Protein AF-A0A1S9C5L9-F1 (afdb_monomer)

Nearest PDB structures (foldseek):
  5o3w-assembly1_A  TM=6.618E-01  e=9.845E-01  Gypsophila vaccaria
  5o3w-assembly4_D  TM=6.627E-01  e=1.666E+00  Gypsophila vaccaria
  7asa-assembly1_0  TM=4.701E-01  e=2.820E+00  Bacillus subtilis subsp. subtilis str. 168
  3sls-assembly2_B  TM=3.850E-01  e=4.245E+00  Homo sapiens

Radius of gyration: 17.84 Å; Cα contacts (8 Å, |Δi|>4): 95; chains: 1; bounding box: 40×29×53 Å

Mean predicted aligned error: 12.94 Å

Foldseek 3Di:
DVVVVVVVVVCVVVPPDDDCPFWDFLDWDDPDDQKIWTFIGGHNWTFIWIDGPVDIGTDGTDDPVPDDSPPPPPPVVVVVVVVVVVVVD

Solvent-accessible surface area (backbone atoms only — not comparable to full-atom values): 5542 Å² total; per-residue (Å²): 115,71,71,63,52,55,61,52,54,58,47,62,79,57,54,83,88,80,77,63,88,45,53,43,82,76,44,76,47,78,80,49,97,64,29,32,42,32,38,33,33,50,64,93,44,39,30,38,33,38,37,43,90,90,49,76,42,83,74,47,77,52,62,69,92,78,57,85,82,77,80,70,67,81,52,67,64,61,57,50,54,50,54,58,54,70,73,76,110

Secondary structure (DSSP, 8-state):
-HHHHHHHHHHHHT-S--S-SSEEEEEEEEEETTEEEEEEEETTEEEEEEEESS-EEEEEEE-GGG---------HHHHHHHHHHHT--

pLDDT: mean 77.6, std 18.87, range [43.16, 97.06]

Sequence (89 aa):
MAYFSTRKIGQMKFGPNRGHKNLQIVEALPISVGQYIYIVRVGSDYHLMTMTKEQINYCIKLDESKLDLNEIEPQFDKYLKKFIKEKQE

Structure (mmCIF, N/CA/C/O backbone):
data_AF-A0A1S9C5L9-F1
#
_entry.id   AF-A0A1S9C5L9-F1
#
loop_
_atom_site.group_PDB
_atom_site.id
_atom_site.type_symbol
_atom_site.label_atom_id
_atom_site.label_alt_id
_atom_site.label_comp_id
_atom_site.label_asym_id
_atom_site.label_entity_id
_atom_site.label_seq_id
_atom_site.pdbx_PDB_ins_code
_atom_site.Cartn_x
_atom_site.Cartn_y
_atom_site.Cartn_z
_atom_site.occupancy
_atom_site.B_iso_or_equiv
_atom_site.auth_seq_id
_atom_site.auth_comp_id
_atom_site.auth_asym_id
_atom_site.auth_atom_id
_atom_site.pdbx_PDB_model_num
ATOM 1 N N . MET A 1 1 ? 27.333 20.285 6.204 1.00 44.94 1 MET A N 1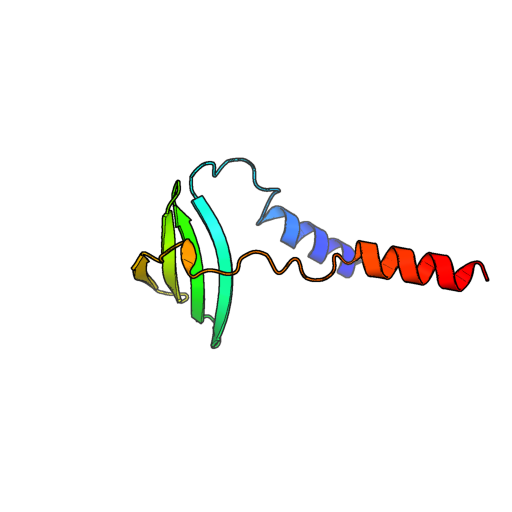
ATOM 2 C CA . MET A 1 1 ? 26.416 21.172 5.448 1.00 44.94 1 MET A CA 1
ATOM 3 C C . MET A 1 1 ? 25.556 20.419 4.429 1.00 44.94 1 MET A C 1
ATOM 5 O O . MET A 1 1 ? 24.358 20.643 4.432 1.00 44.94 1 MET A O 1
ATOM 9 N N . ALA A 1 2 ? 26.091 19.475 3.640 1.00 47.47 2 ALA A N 1
ATOM 10 C CA . ALA A 1 2 ? 25.309 18.729 2.635 1.00 47.47 2 ALA A CA 1
ATOM 11 C C . ALA A 1 2 ? 24.161 17.847 3.196 1.00 47.47 2 ALA A C 1
ATOM 13 O O . ALA A 1 2 ? 23.103 17.761 2.580 1.00 47.47 2 ALA A O 1
ATOM 14 N N . TYR A 1 3 ? 24.326 17.252 4.386 1.00 47.88 3 TYR A N 1
ATOM 15 C CA . TYR A 1 3 ? 23.307 16.390 5.017 1.00 47.88 3 TYR A CA 1
ATOM 16 C C . TYR A 1 3 ? 22.029 17.144 5.438 1.00 47.88 3 TYR A C 1
ATOM 18 O O . TYR A 1 3 ? 20.923 16.608 5.409 1.00 47.88 3 TYR A O 1
ATOM 26 N N . PHE A 1 4 ? 22.164 18.422 5.804 1.00 52.84 4 PHE A N 1
ATOM 27 C CA . PHE A 1 4 ? 21.023 19.254 6.196 1.00 52.84 4 PHE A CA 1
ATOM 28 C C . PHE A 1 4 ? 20.222 19.736 4.983 1.00 52.84 4 PHE A C 1
ATOM 30 O O . PHE A 1 4 ? 19.010 19.935 5.078 1.00 52.84 4 PHE A O 1
ATOM 37 N N . SER A 1 5 ? 20.885 19.875 3.834 1.00 45.50 5 SER A N 1
ATOM 38 C CA . SER A 1 5 ? 20.263 20.279 2.574 1.00 45.50 5 SER A CA 1
ATOM 39 C C . SER A 1 5 ? 19.381 19.166 2.002 1.00 45.50 5 SER A C 1
ATOM 41 O O . SER A 1 5 ? 18.257 19.432 1.580 1.00 45.50 5 SER A O 1
ATOM 43 N N . THR A 1 6 ? 19.830 17.906 2.057 1.00 53.44 6 THR A N 1
ATOM 44 C CA . THR A 1 6 ? 19.065 16.757 1.540 1.00 53.44 6 THR A CA 1
ATOM 45 C C . THR A 1 6 ? 17.802 16.478 2.360 1.00 53.44 6 THR A C 1
ATOM 47 O O . THR A 1 6 ? 16.733 16.274 1.783 1.00 53.44 6 THR A O 1
ATOM 50 N N . ARG A 1 7 ? 17.868 16.582 3.698 1.00 44.62 7 ARG A N 1
ATOM 51 C CA . ARG A 1 7 ? 16.700 16.399 4.584 1.00 44.62 7 ARG A CA 1
ATOM 52 C C . ARG A 1 7 ? 15.625 17.483 4.403 1.00 44.62 7 ARG A C 1
ATOM 54 O O . ARG A 1 7 ? 14.444 17.202 4.605 1.00 44.62 7 ARG A O 1
ATOM 61 N N . LYS A 1 8 ? 16.007 18.708 4.020 1.00 43.59 8 LYS A N 1
ATOM 62 C CA . LYS A 1 8 ? 15.064 19.806 3.727 1.00 43.59 8 LYS A CA 1
ATOM 63 C C . LYS A 1 8 ? 14.403 19.666 2.356 1.00 43.59 8 LYS A C 1
ATOM 65 O O . LYS A 1 8 ? 13.210 19.913 2.243 1.00 43.59 8 LYS A O 1
ATOM 70 N N . ILE A 1 9 ? 15.145 19.234 1.336 1.00 51.31 9 ILE A N 1
ATOM 71 C CA . ILE A 1 9 ? 14.614 19.085 -0.029 1.00 51.31 9 ILE A CA 1
ATOM 72 C C . ILE A 1 9 ? 13.638 17.898 -0.123 1.00 51.31 9 ILE A C 1
ATOM 74 O O . ILE A 1 9 ? 12.607 18.011 -0.785 1.00 51.31 9 ILE A O 1
ATOM 78 N N . GLY A 1 10 ? 13.9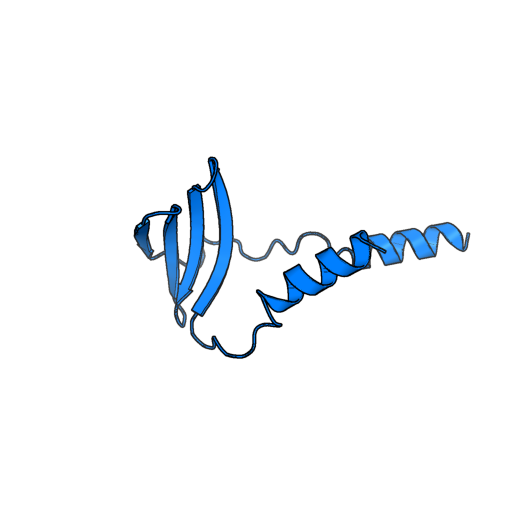00 16.796 0.594 1.00 44.03 10 GLY A N 1
ATOM 79 C CA . GLY A 1 10 ? 12.978 15.652 0.664 1.00 44.03 10 GLY A CA 1
ATOM 80 C C . GLY A 1 10 ? 11.620 15.998 1.290 1.00 44.03 10 GLY A C 1
ATOM 81 O O . GLY A 1 10 ? 10.583 15.618 0.756 1.00 44.03 10 GLY A O 1
ATOM 82 N N . GLN A 1 11 ? 11.616 16.806 2.357 1.00 46.50 11 GLN A N 1
ATOM 83 C CA . GLN A 1 11 ? 10.388 17.292 3.010 1.00 46.50 11 GLN A CA 1
ATOM 84 C C . GLN A 1 11 ? 9.619 18.337 2.186 1.00 46.50 11 GLN A C 1
ATOM 86 O O . GLN A 1 11 ? 8.449 18.585 2.445 1.00 46.50 11 GLN A O 1
ATOM 91 N N . MET A 1 12 ? 10.258 18.969 1.197 1.00 46.62 12 MET A N 1
ATOM 92 C CA . MET A 1 12 ? 9.619 19.994 0.365 1.00 46.62 12 MET A CA 1
ATOM 93 C C . MET A 1 12 ? 8.848 19.392 -0.818 1.00 46.62 12 MET A C 1
ATOM 95 O O . MET A 1 1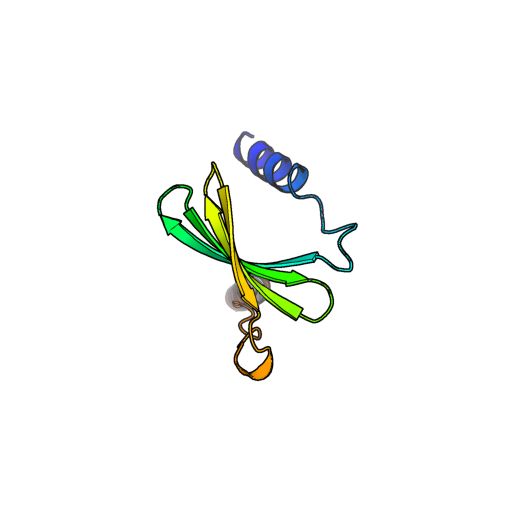2 ? 7.846 19.963 -1.239 1.00 46.62 12 MET A O 1
ATOM 99 N N . LYS A 1 13 ? 9.281 18.232 -1.337 1.00 45.94 13 LYS A N 1
ATOM 100 C CA . LYS A 1 13 ? 8.550 17.502 -2.392 1.00 45.94 13 LYS A CA 1
ATOM 101 C C . LYS A 1 13 ? 7.340 16.727 -1.862 1.00 45.94 13 LYS A C 1
ATOM 103 O O . LYS A 1 13 ? 6.391 16.516 -2.606 1.00 45.94 13 LYS A O 1
ATOM 108 N N . PHE A 1 14 ? 7.357 16.379 -0.579 1.00 46.84 14 PHE A N 1
ATOM 109 C CA . PHE A 1 14 ? 6.228 15.826 0.164 1.00 46.84 14 PHE A CA 1
ATOM 110 C C . PHE A 1 14 ? 5.954 16.741 1.356 1.00 46.84 14 PHE A C 1
ATOM 112 O O . PHE A 1 14 ? 6.312 16.425 2.490 1.00 46.84 14 PHE A O 1
ATOM 119 N N . GLY A 1 15 ? 5.397 17.928 1.090 1.00 43.16 15 GLY A N 1
ATOM 120 C CA . GLY A 1 15 ? 4.965 18.831 2.156 1.00 43.16 15 GLY A CA 1
ATOM 121 C C . GLY A 1 15 ? 4.043 18.109 3.152 1.00 43.16 15 GLY A C 1
ATOM 122 O O . GLY A 1 15 ? 3.433 17.099 2.795 1.00 43.16 15 GLY A O 1
ATOM 123 N N . PRO A 1 16 ? 3.913 18.596 4.398 1.00 46.16 16 PRO A N 1
ATOM 124 C CA . PRO A 1 16 ? 3.039 17.974 5.384 1.00 46.16 16 PRO A CA 1
ATOM 125 C C . PRO A 1 16 ? 1.613 17.953 4.831 1.00 46.16 16 PRO A C 1
ATOM 127 O O . PRO A 1 16 ? 1.004 19.012 4.731 1.00 46.16 16 PRO A O 1
ATOM 130 N N . ASN A 1 17 ? 1.133 16.773 4.426 1.00 49.66 17 ASN A N 1
ATOM 131 C CA . ASN A 1 17 ? -0.254 16.367 4.167 1.00 49.66 17 ASN A CA 1
ATOM 132 C C . ASN A 1 17 ? -1.321 17.461 4.377 1.00 49.66 17 ASN A C 1
ATOM 134 O O . ASN A 1 17 ? -2.120 17.407 5.311 1.00 49.66 17 ASN A O 1
ATOM 138 N N . ARG A 1 18 ? -1.372 18.460 3.493 1.00 48.69 18 ARG A N 1
ATOM 139 C CA . ARG A 1 18 ? -2.424 19.481 3.469 1.00 48.69 18 ARG A CA 1
ATOM 140 C C . ARG A 1 18 ? -3.156 19.359 2.143 1.00 48.69 18 ARG A C 1
ATOM 142 O O . ARG A 1 18 ? -2.815 20.045 1.189 1.00 48.69 18 ARG A O 1
ATOM 149 N N . GLY A 1 19 ? -4.163 18.486 2.083 1.00 52.25 19 GLY A N 1
ATOM 150 C CA . GLY A 1 19 ? -5.162 18.575 1.012 1.00 52.25 19 GLY A CA 1
ATOM 151 C C . GLY A 1 19 ? -5.949 17.314 0.686 1.00 52.25 19 GLY A C 1
ATOM 152 O O . GLY A 1 19 ? -7.077 17.422 0.213 1.00 52.25 19 GLY A O 1
ATOM 153 N N . HIS A 1 20 ? -5.425 16.121 0.951 1.00 57.41 20 HIS A N 1
ATOM 154 C CA . HIS A 1 20 ? -6.086 14.906 0.481 1.00 57.41 20 HIS A CA 1
ATOM 155 C C . HIS A 1 20 ? -7.023 14.330 1.547 1.00 57.41 20 HIS A C 1
ATOM 157 O O . HIS A 1 20 ? -6.675 13.410 2.274 1.00 57.41 20 HIS A O 1
ATOM 163 N N . LYS A 1 21 ? -8.237 14.888 1.647 1.00 68.00 21 LYS A N 1
ATOM 164 C CA . LYS A 1 21 ? -9.287 14.362 2.546 1.00 68.00 21 LYS A CA 1
ATOM 165 C C . LYS A 1 21 ? -9.742 12.949 2.165 1.00 68.00 21 LYS A C 1
ATOM 167 O O . LYS A 1 21 ? -10.155 12.188 3.027 1.00 68.00 21 LYS A O 1
ATOM 172 N N . ASN A 1 22 ? -9.658 12.627 0.875 1.00 84.50 22 ASN A N 1
ATOM 173 C CA . ASN A 1 22 ? -10.215 11.408 0.298 1.00 84.50 22 ASN A CA 1
ATOM 174 C C . ASN A 1 22 ? -9.154 10.498 -0.324 1.00 84.50 22 ASN A C 1
ATOM 176 O O . ASN A 1 22 ? -9.537 9.506 -0.923 1.00 84.50 22 ASN A O 1
ATOM 180 N N . LEU A 1 23 ? -7.862 10.836 -0.263 1.00 88.88 23 LEU A N 1
ATOM 181 C CA . LEU A 1 23 ? -6.813 10.027 -0.884 1.00 88.88 23 LEU A CA 1
ATOM 182 C C . LEU A 1 23 ? -5.605 9.941 0.040 1.00 88.88 23 LEU A C 1
ATOM 184 O O . LEU A 1 23 ? -5.016 10.959 0.390 1.00 88.88 23 LEU A O 1
ATOM 188 N N . GLN A 1 24 ? -5.221 8.731 0.418 1.00 89.38 24 GLN A N 1
ATOM 189 C CA . GLN A 1 24 ? -4.072 8.515 1.284 1.00 89.38 24 GLN A CA 1
ATOM 190 C C . GLN A 1 24 ? -3.356 7.235 0.877 1.00 89.38 24 GLN A C 1
ATOM 192 O O . GLN A 1 24 ? -3.977 6.183 0.772 1.00 89.38 24 GLN A O 1
ATOM 197 N N . ILE A 1 25 ? -2.041 7.314 0.680 1.00 89.81 25 ILE A N 1
ATOM 198 C CA . ILE A 1 25 ? -1.207 6.113 0.625 1.00 89.81 25 ILE A CA 1
ATOM 199 C C . ILE A 1 25 ? -1.065 5.617 2.061 1.00 89.81 25 ILE A C 1
ATOM 201 O O . ILE A 1 25 ? -0.574 6.347 2.922 1.00 89.81 25 ILE A O 1
ATOM 205 N N . VAL A 1 26 ? -1.562 4.412 2.308 1.00 90.44 26 VAL A N 1
ATOM 206 C CA . VAL A 1 26 ? -1.559 3.761 3.620 1.00 90.44 26 VAL A CA 1
ATOM 207 C C . VAL A 1 26 ? -0.268 2.976 3.781 1.00 90.44 26 VAL A C 1
ATOM 209 O O . VAL A 1 26 ? 0.409 3.108 4.792 1.00 90.44 26 VAL A O 1
ATOM 212 N N . GLU A 1 27 ? 0.106 2.234 2.741 1.00 88.94 27 GLU A N 1
ATOM 213 C CA . GLU A 1 27 ? 1.298 1.396 2.732 1.00 88.94 27 GLU A CA 1
ATOM 214 C C . GLU A 1 27 ? 1.900 1.346 1.328 1.00 88.94 27 GLU A C 1
ATOM 216 O O . GLU A 1 27 ? 1.182 1.440 0.327 1.00 88.94 27 GLU A O 1
ATOM 221 N N . ALA A 1 28 ? 3.223 1.211 1.261 1.00 91.19 28 ALA A N 1
ATOM 222 C CA . ALA A 1 28 ? 3.979 1.069 0.029 1.00 91.19 28 ALA A CA 1
ATOM 223 C C . ALA A 1 28 ? 5.060 -0.004 0.202 1.00 91.19 28 ALA A C 1
ATOM 225 O O . ALA A 1 28 ? 6.001 0.187 0.970 1.00 91.19 28 ALA A O 1
ATOM 226 N N . LEU A 1 29 ? 4.962 -1.091 -0.559 1.00 92.50 29 LEU A N 1
ATOM 227 C CA . LEU A 1 29 ? 5.931 -2.179 -0.563 1.00 92.50 29 LEU A CA 1
ATOM 228 C C . LEU A 1 29 ? 6.703 -2.190 -1.893 1.00 92.50 29 LEU A C 1
ATOM 230 O O . LEU A 1 29 ? 6.103 -2.458 -2.939 1.00 92.50 29 LEU A O 1
ATOM 234 N N . PRO A 1 30 ? 8.020 -1.914 -1.904 1.00 91.69 30 PRO A N 1
ATOM 235 C CA . PRO A 1 30 ? 8.839 -2.127 -3.092 1.00 91.69 30 PRO A CA 1
ATOM 236 C C . PRO A 1 30 ? 8.965 -3.626 -3.391 1.00 91.69 30 PRO A C 1
ATOM 238 O O . PRO A 1 30 ? 9.372 -4.398 -2.529 1.00 91.69 30 PRO A O 1
ATOM 241 N N . ILE A 1 31 ? 8.676 -4.030 -4.629 1.00 92.88 31 ILE A N 1
ATOM 242 C CA . ILE A 1 31 ? 8.937 -5.402 -5.106 1.00 92.88 31 ILE A CA 1
ATOM 243 C C . ILE A 1 31 ? 10.269 -5.460 -5.852 1.00 92.88 31 ILE A C 1
ATOM 245 O O . ILE A 1 31 ? 11.019 -6.426 -5.746 1.00 92.88 31 ILE A O 1
ATOM 249 N N . SER A 1 32 ? 10.555 -4.428 -6.643 1.00 90.88 32 SER A N 1
ATOM 250 C CA . SER A 1 32 ? 11.748 -4.336 -7.479 1.00 90.88 32 SER A CA 1
ATOM 251 C C . SER A 1 32 ? 12.112 -2.870 -7.704 1.00 90.88 32 SER A C 1
ATOM 253 O O . SER A 1 32 ? 11.415 -1.954 -7.259 1.00 90.88 32 SER A O 1
ATOM 255 N N . VAL A 1 33 ? 13.215 -2.627 -8.407 1.00 89.62 33 VAL A N 1
ATOM 256 C CA . VAL A 1 33 ? 13.676 -1.279 -8.739 1.00 89.62 33 VAL A CA 1
ATOM 257 C C . VAL A 1 33 ? 12.594 -0.554 -9.540 1.00 89.62 33 VAL A C 1
ATOM 259 O O . VAL A 1 33 ? 12.298 -0.898 -10.681 1.00 89.62 33 VAL A O 1
ATOM 262 N N . GLY A 1 34 ? 11.995 0.464 -8.920 1.00 87.12 34 GLY A N 1
ATOM 263 C CA . GLY A 1 34 ? 10.942 1.266 -9.536 1.00 87.12 34 GLY A CA 1
ATOM 264 C C . GLY A 1 34 ? 9.587 0.565 -9.651 1.00 87.12 34 GLY A C 1
ATOM 265 O O . GLY A 1 34 ? 8.747 1.066 -10.393 1.00 87.12 34 GLY A O 1
ATOM 266 N N . GLN A 1 35 ? 9.367 -0.553 -8.948 1.00 91.56 35 GLN A N 1
ATOM 267 C CA . GLN A 1 35 ? 8.091 -1.271 -8.902 1.00 91.56 35 GLN A CA 1
ATOM 268 C C . GLN A 1 35 ? 7.600 -1.401 -7.462 1.00 91.56 35 GLN A C 1
ATOM 270 O O . GLN A 1 35 ? 8.318 -1.903 -6.595 1.00 91.56 35 GLN A O 1
ATOM 275 N N . TYR A 1 36 ? 6.361 -0.986 -7.224 1.00 94.25 36 TYR A N 1
ATOM 276 C CA . TYR A 1 36 ? 5.772 -0.921 -5.893 1.00 94.25 36 TYR A CA 1
ATOM 277 C C . TYR A 1 36 ? 4.344 -1.460 -5.896 1.00 94.25 36 TYR A C 1
ATOM 279 O O . TYR A 1 36 ? 3.592 -1.240 -6.848 1.00 94.25 36 TYR A O 1
ATOM 287 N N . ILE A 1 37 ? 3.967 -2.108 -4.799 1.00 95.75 37 ILE A N 1
ATOM 288 C CA . ILE A 1 37 ? 2.578 -2.324 -4.400 1.00 95.75 37 ILE A CA 1
ATOM 289 C C . ILE A 1 37 ? 2.192 -1.233 -3.409 1.00 95.75 37 ILE A C 1
ATOM 291 O O . ILE A 1 37 ? 2.965 -0.906 -2.513 1.00 95.75 37 ILE A O 1
ATOM 295 N N . TYR A 1 38 ? 0.982 -0.709 -3.545 1.00 94.69 38 TYR A N 1
ATOM 296 C CA . TYR A 1 38 ? 0.397 0.250 -2.627 1.00 94.69 38 TYR A CA 1
ATOM 297 C C . TYR A 1 38 ? -0.938 -0.240 -2.103 1.00 94.69 38 TYR A C 1
ATOM 299 O O . TYR A 1 38 ? -1.775 -0.725 -2.868 1.00 94.69 38 TYR A O 1
ATOM 307 N N . ILE A 1 39 ? -1.163 0.016 -0.820 1.00 94.75 39 ILE A N 1
ATOM 308 C CA . ILE A 1 39 ? -2.506 0.132 -0.266 1.00 94.75 39 ILE A CA 1
ATOM 309 C C . ILE A 1 39 ? -2.846 1.618 -0.257 1.00 94.75 39 ILE A C 1
ATOM 311 O O . ILE A 1 39 ? -2.176 2.428 0.387 1.00 94.75 39 ILE A O 1
ATOM 315 N N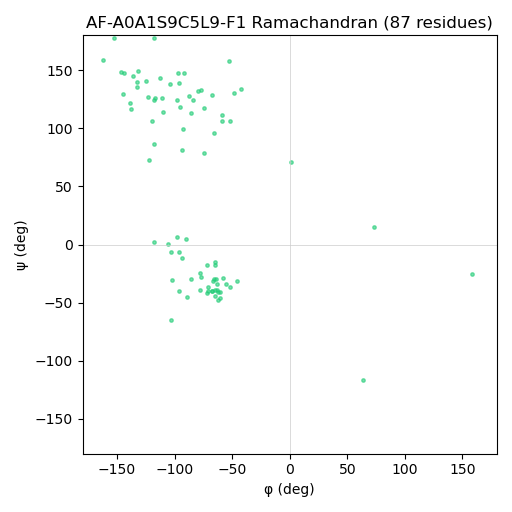 . VAL A 1 40 ? -3.887 1.986 -0.995 1.00 93.50 40 VAL A N 1
ATOM 316 C CA . VAL A 1 40 ? -4.365 3.362 -1.117 1.00 93.50 40 VAL A CA 1
ATOM 317 C C . VAL A 1 40 ? -5.780 3.437 -0.573 1.00 93.50 40 VAL A C 1
ATOM 319 O O . VAL A 1 40 ? -6.670 2.723 -1.028 1.00 93.50 40 VAL A O 1
ATOM 322 N N . ARG A 1 41 ? -6.001 4.329 0.387 1.00 92.06 41 ARG A N 1
ATOM 323 C CA . ARG A 1 41 ? -7.333 4.677 0.862 1.00 92.06 41 ARG A CA 1
ATOM 324 C C . ARG A 1 41 ? -7.938 5.732 -0.056 1.00 92.06 41 ARG A C 1
ATOM 326 O O . ARG A 1 41 ? -7.356 6.805 -0.226 1.00 92.06 41 ARG A O 1
ATOM 333 N N . VAL A 1 42 ? -9.112 5.435 -0.603 1.00 92.94 42 VAL A N 1
ATOM 334 C CA . VAL A 1 42 ? -9.938 6.344 -1.400 1.00 92.94 42 VAL A CA 1
ATOM 335 C C . VAL A 1 42 ? -11.288 6.512 -0.698 1.00 92.94 42 VAL A C 1
ATOM 337 O O . VAL A 1 42 ? -12.112 5.603 -0.671 1.00 92.94 42 VAL A O 1
ATOM 340 N N . GLY A 1 43 ? -11.520 7.669 -0.077 1.00 90.69 43 GLY A N 1
ATOM 341 C CA . GLY A 1 43 ? -12.678 7.881 0.797 1.00 90.69 43 GLY A CA 1
ATOM 342 C C . GLY A 1 43 ? -12.627 6.970 2.031 1.00 90.69 43 GLY A C 1
ATOM 343 O O . GLY A 1 43 ? -11.724 7.095 2.859 1.00 90.69 43 GLY A O 1
ATOM 344 N N . SER A 1 44 ? -13.595 6.066 2.174 1.00 90.25 44 SER A N 1
ATOM 345 C CA . SER A 1 44 ? -13.616 5.026 3.218 1.00 90.25 44 SER A CA 1
ATOM 3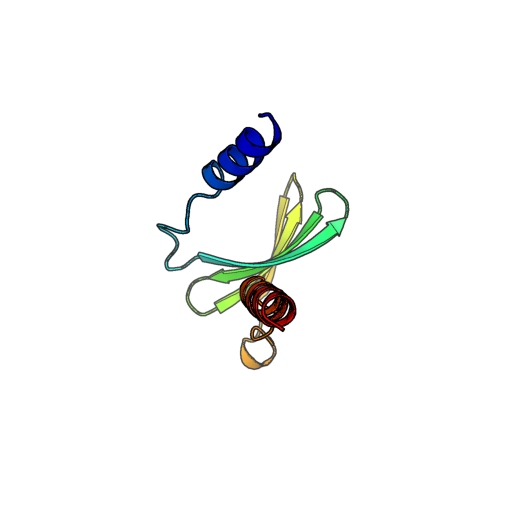46 C C . SER A 1 44 ? -13.009 3.699 2.769 1.00 90.25 44 SER A C 1
ATOM 348 O O . SER A 1 44 ? -12.780 2.833 3.600 1.00 90.25 44 SER A O 1
ATOM 350 N N . ASP A 1 45 ? -12.761 3.530 1.474 1.00 94.81 45 ASP A N 1
ATOM 351 C CA . ASP A 1 45 ? -12.396 2.244 0.902 1.00 94.81 45 ASP A CA 1
ATOM 352 C C . ASP A 1 45 ? -10.886 2.108 0.737 1.00 94.81 45 ASP A C 1
ATOM 354 O O . ASP A 1 45 ? -10.185 3.075 0.433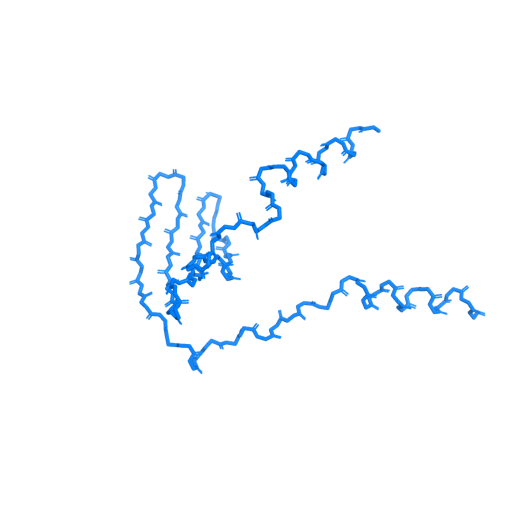 1.00 94.81 45 ASP A O 1
ATOM 358 N N . TYR A 1 46 ? -10.385 0.885 0.885 1.00 95.81 46 TYR A N 1
ATOM 359 C CA . TYR A 1 46 ? -8.981 0.552 0.675 1.00 95.81 46 TYR A CA 1
ATOM 360 C C . TYR A 1 46 ? -8.816 -0.173 -0.657 1.00 95.81 46 TYR A C 1
ATOM 362 O O . TYR A 1 46 ? -9.617 -1.028 -1.026 1.00 95.81 46 TYR A O 1
ATOM 370 N N . HIS A 1 47 ? -7.775 0.174 -1.402 1.00 96.38 47 HIS A N 1
ATOM 371 C CA . 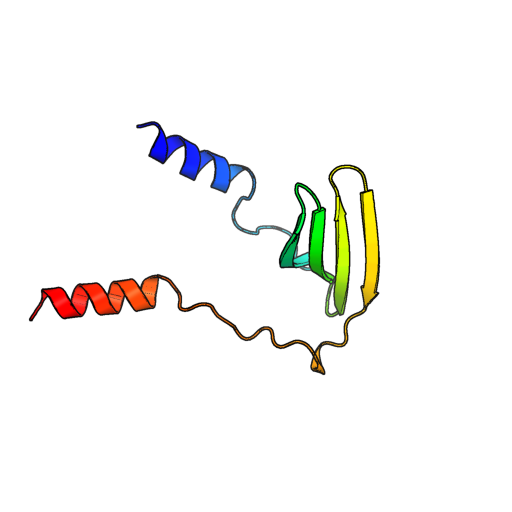HIS A 1 47 ? -7.530 -0.319 -2.750 1.00 96.38 47 HIS A CA 1
ATOM 372 C C . HIS A 1 47 ? -6.083 -0.770 -2.887 1.00 96.38 47 HIS A C 1
ATOM 374 O O . HIS A 1 47 ? -5.164 -0.059 -2.485 1.00 96.38 47 HIS A O 1
ATOM 380 N N . LEU A 1 48 ? -5.887 -1.930 -3.505 1.00 96.50 48 LEU A N 1
ATOM 381 C CA . LEU A 1 48 ? -4.580 -2.412 -3.911 1.00 96.50 48 LEU A CA 1
ATOM 382 C C . LEU A 1 48 ? -4.256 -1.871 -5.301 1.00 96.50 48 LEU A C 1
ATOM 384 O O . LEU A 1 48 ? -5.035 -2.035 -6.248 1.00 96.50 48 LEU A O 1
ATOM 388 N N . MET A 1 49 ? -3.093 -1.249 -5.423 1.00 96.19 49 MET A N 1
ATOM 389 C CA . MET A 1 49 ? -2.564 -0.753 -6.685 1.00 96.19 49 MET A CA 1
ATOM 390 C C . MET A 1 49 ? -1.120 -1.195 -6.840 1.00 96.19 49 MET A C 1
ATOM 392 O O . MET A 1 49 ? -0.388 -1.311 -5.864 1.00 96.19 49 MET A O 1
ATOM 396 N N . THR A 1 50 ? -0.688 -1.396 -8.075 1.00 94.69 50 THR A N 1
ATOM 397 C CA . THR A 1 50 ? 0.735 -1.511 -8.390 1.00 94.69 50 THR A CA 1
ATOM 398 C C . THR A 1 50 ? 1.145 -0.318 -9.229 1.00 94.69 50 THR A C 1
ATOM 400 O O . THR A 1 50 ? 0.376 0.167 -10.058 1.00 94.69 50 THR A O 1
ATOM 403 N N . MET A 1 51 ? 2.348 0.187 -9.007 1.00 90.69 51 MET A N 1
ATOM 404 C CA . MET A 1 51 ? 2.893 1.272 -9.807 1.00 90.69 51 MET A CA 1
ATOM 405 C C . MET A 1 51 ? 4.303 0.928 -10.229 1.00 90.69 51 MET A C 1
ATOM 407 O O . MET A 1 51 ? 5.116 0.419 -9.456 1.00 90.69 51 MET A O 1
ATOM 411 N N . THR A 1 52 ? 4.585 1.270 -11.471 1.00 90.38 52 THR A N 1
ATOM 412 C CA . THR A 1 52 ? 5.928 1.345 -12.017 1.00 90.38 52 THR A CA 1
ATOM 413 C C . THR A 1 52 ? 6.200 2.785 -12.439 1.00 90.38 52 THR A C 1
ATOM 415 O O . THR A 1 52 ? 5.317 3.639 -12.369 1.00 90.38 52 THR A O 1
ATOM 418 N N . LYS A 1 53 ? 7.404 3.072 -12.934 1.00 88.50 53 LYS A N 1
ATOM 419 C CA . LYS A 1 53 ? 7.697 4.383 -13.530 1.00 88.50 53 LYS A CA 1
ATOM 420 C C . LYS A 1 53 ? 6.772 4.729 -14.713 1.00 88.50 53 LYS A C 1
ATOM 422 O O . LYS A 1 53 ? 6.549 5.907 -14.970 1.00 88.50 53 LYS A O 1
ATOM 427 N N . GLU A 1 54 ? 6.275 3.725 -15.431 1.00 92.62 54 GLU A N 1
ATOM 428 C CA . GLU A 1 54 ? 5.555 3.905 -16.699 1.00 92.62 54 GLU A CA 1
ATOM 429 C C . GLU A 1 54 ? 4.037 3.783 -16.552 1.00 92.62 54 GLU A C 1
ATOM 431 O O . GLU A 1 54 ? 3.295 4.432 -17.283 1.00 92.62 54 GLU A O 1
ATOM 436 N N . GLN A 1 55 ? 3.570 2.972 -15.601 1.00 91.25 55 GLN A N 1
ATOM 437 C CA . GLN A 1 55 ? 2.154 2.631 -15.467 1.00 91.25 55 GLN A CA 1
ATOM 438 C C . GLN A 1 55 ? 1.709 2.488 -14.012 1.00 91.25 55 GLN A C 1
ATOM 440 O O . GLN A 1 55 ? 2.463 2.008 -13.162 1.00 91.25 55 GLN A O 1
ATOM 445 N N . ILE A 1 56 ? 0.450 2.849 -13.767 1.00 92.62 56 ILE A N 1
ATOM 446 C CA . ILE A 1 56 ? -0.297 2.564 -12.539 1.00 92.62 56 ILE A CA 1
ATOM 447 C C . ILE A 1 56 ? -1.381 1.554 -12.899 1.00 92.62 56 ILE A C 1
ATOM 449 O O . ILE A 1 56 ? -2.190 1.812 -13.787 1.00 92.62 56 ILE A O 1
ATOM 453 N N . ASN A 1 57 ? -1.426 0.438 -12.181 1.00 95.31 57 ASN A N 1
ATOM 454 C CA . ASN A 1 57 ? -2.421 -0.605 -12.371 1.00 95.31 57 ASN A CA 1
ATOM 455 C C . ASN A 1 57 ? -3.261 -0.750 -11.106 1.00 95.31 57 ASN A C 1
ATOM 457 O O . ASN A 1 57 ? -2.740 -0.981 -10.013 1.00 95.31 57 ASN A O 1
ATOM 461 N N . TYR A 1 58 ? -4.576 -0.656 -11.268 1.00 95.88 58 TYR A N 1
ATOM 462 C CA . TYR A 1 58 ? -5.519 -1.019 -10.222 1.00 95.88 58 TYR A CA 1
ATOM 463 C C . TYR A 1 58 ? -5.640 -2.542 -10.136 1.00 95.88 58 TYR A C 1
ATOM 465 O O . TYR A 1 58 ? -5.797 -3.203 -11.161 1.00 95.88 58 TYR A O 1
ATOM 473 N N . CYS A 1 59 ? -5.569 -3.094 -8.925 1.00 96.00 59 CYS A N 1
ATOM 474 C CA . CYS A 1 59 ? -5.664 -4.534 -8.713 1.00 96.00 59 CYS A CA 1
ATOM 475 C C . CYS A 1 59 ? -7.042 -4.920 -8.178 1.00 96.00 59 CYS A C 1
ATOM 477 O O . CYS A 1 59 ? -7.788 -5.627 -8.849 1.00 96.00 59 CYS A O 1
ATOM 479 N N . ILE A 1 60 ? -7.380 -4.477 -6.964 1.00 97.06 60 ILE A N 1
ATOM 480 C CA . ILE A 1 60 ? -8.631 -4.866 -6.303 1.00 97.06 60 ILE A CA 1
ATOM 481 C C . ILE A 1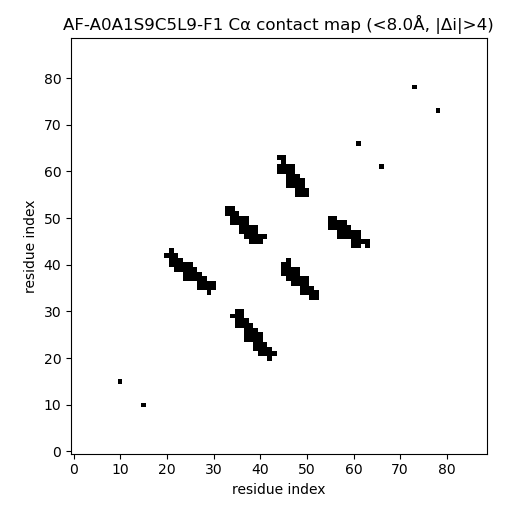 60 ? -8.982 -3.910 -5.160 1.00 97.06 60 ILE A C 1
ATOM 483 O O . ILE A 1 60 ? -8.121 -3.210 -4.628 1.00 97.06 60 ILE A O 1
ATOM 487 N N . LYS A 1 61 ? -10.259 -3.869 -4.771 1.00 96.94 61 LYS A N 1
ATOM 488 C CA . LYS A 1 61 ? -10.707 -3.258 -3.516 1.00 96.94 61 LYS A CA 1
ATOM 489 C C . LYS A 1 61 ? -10.452 -4.247 -2.376 1.00 96.94 61 LYS A C 1
ATOM 491 O O . LYS A 1 61 ? -10.778 -5.424 -2.492 1.00 96.94 61 LYS A O 1
ATOM 496 N N . LEU A 1 62 ? -9.857 -3.770 -1.297 1.00 96.44 62 LEU A N 1
ATOM 497 C CA . LEU A 1 62 ? -9.536 -4.556 -0.117 1.00 96.44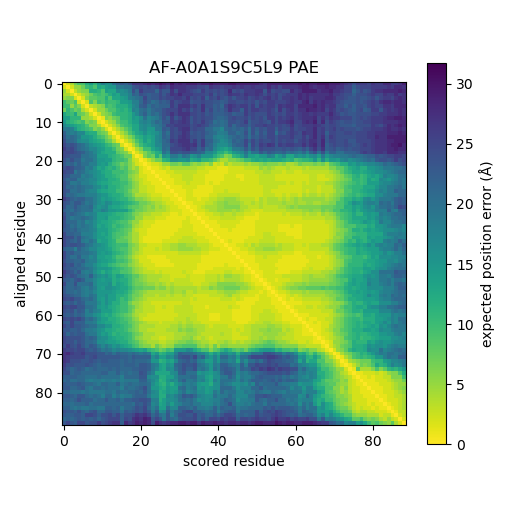 62 LEU A CA 1
ATOM 498 C C . LEU A 1 62 ? -10.682 -4.480 0.894 1.00 96.44 62 LEU A C 1
ATOM 500 O O . LEU A 1 62 ? -11.383 -3.474 1.000 1.00 96.44 62 LEU A O 1
ATOM 504 N N . ASP A 1 63 ? -10.858 -5.572 1.626 1.00 94.75 63 ASP A N 1
ATOM 505 C CA . ASP A 1 63 ? -11.771 -5.661 2.759 1.00 94.75 63 ASP A CA 1
ATOM 506 C C . ASP A 1 63 ? -11.043 -5.156 4.008 1.00 94.75 63 ASP A C 1
ATOM 508 O O . ASP A 1 63 ? -10.074 -5.774 4.450 1.00 94.75 63 ASP A O 1
ATOM 512 N N . GLU A 1 64 ? -11.501 -4.029 4.552 1.00 90.25 64 GLU A N 1
ATOM 513 C CA . GLU A 1 64 ? -10.909 -3.378 5.724 1.00 90.25 64 GLU A CA 1
ATOM 514 C C . GLU A 1 64 ? -10.819 -4.323 6.931 1.00 90.25 64 GLU A C 1
ATOM 516 O O . GLU A 1 64 ? -9.832 -4.287 7.657 1.00 90.25 64 GLU A O 1
ATOM 521 N N . SER A 1 65 ? -11.780 -5.242 7.100 1.00 91.25 65 SER A N 1
ATOM 522 C CA . SER A 1 65 ? -11.795 -6.193 8.225 1.00 91.25 65 SER A CA 1
ATOM 523 C C . SER A 1 65 ? -10.627 -7.188 8.220 1.00 91.25 65 SER A C 1
ATOM 525 O O . SER A 1 65 ? -10.366 -7.841 9.230 1.00 91.25 65 SER A O 1
ATOM 527 N N . LYS A 1 66 ? -9.924 -7.314 7.087 1.00 91.38 66 LYS A N 1
ATOM 528 C CA . LYS A 1 66 ? -8.783 -8.220 6.892 1.00 91.38 66 LYS A CA 1
ATOM 529 C C . LYS A 1 66 ? -7.441 -7.491 6.877 1.00 91.38 66 LYS A C 1
ATOM 531 O O . LYS A 1 66 ? -6.417 -8.138 6.669 1.00 91.38 66 LYS A O 1
ATOM 536 N N . LEU A 1 67 ? -7.441 -6.169 7.045 1.00 89.25 67 LEU A N 1
ATOM 537 C CA . LEU A 1 67 ? -6.228 -5.363 7.090 1.00 89.25 67 LEU A CA 1
ATOM 538 C C . LEU A 1 67 ? -5.844 -5.103 8.543 1.00 89.25 67 LEU A C 1
ATOM 540 O O . LEU A 1 67 ? -6.627 -4.539 9.304 1.00 89.25 67 LEU A O 1
ATOM 544 N N . ASP A 1 68 ? -4.620 -5.471 8.912 1.00 89.12 68 ASP A N 1
ATOM 545 C CA . ASP A 1 68 ? -4.030 -5.007 10.163 1.00 89.12 68 ASP A CA 1
ATOM 546 C C . ASP A 1 68 ? -3.212 -3.744 9.893 1.00 89.12 68 ASP A C 1
ATOM 548 O O . ASP A 1 68 ? -2.096 -3.794 9.386 1.00 89.12 68 ASP A O 1
ATOM 552 N N . LEU A 1 69 ? -3.813 -2.592 10.184 1.00 81.69 69 LEU A N 1
ATOM 553 C CA . LEU A 1 69 ? -3.185 -1.281 10.008 1.00 81.69 69 LEU A CA 1
ATOM 554 C C . LEU A 1 69 ? -2.587 -0.742 11.318 1.00 81.69 69 LEU A C 1
ATOM 556 O O . LEU A 1 69 ? -2.167 0.414 11.370 1.00 81.69 69 LEU A O 1
ATOM 560 N N . ASN A 1 70 ? -2.588 -1.541 12.392 1.00 73.56 70 ASN A N 1
ATOM 561 C CA . ASN A 1 70 ? -2.228 -1.079 13.733 1.00 73.56 70 ASN A CA 1
ATOM 562 C C . ASN A 1 70 ? -0.738 -1.221 14.066 1.00 73.56 70 ASN A C 1
ATOM 564 O O . ASN A 1 70 ? -0.339 -0.886 15.186 1.00 73.56 70 ASN A O 1
ATOM 568 N N . GLU A 1 71 ? 0.108 -1.643 13.124 1.00 59.69 71 GLU A N 1
ATOM 569 C CA . GLU A 1 71 ? 1.558 -1.616 13.316 1.00 59.69 71 GLU A CA 1
ATOM 570 C C . GLU A 1 71 ? 2.099 -0.186 13.207 1.00 59.69 71 GLU A C 1
ATOM 572 O O . GLU A 1 71 ? 2.684 0.261 12.223 1.00 59.69 71 GLU A O 1
ATOM 577 N N . ILE A 1 72 ? 1.924 0.551 14.300 1.00 58.81 72 ILE A N 1
ATOM 578 C CA . ILE A 1 72 ? 2.785 1.673 14.636 1.00 58.81 72 ILE A CA 1
ATOM 579 C C . ILE A 1 72 ? 4.153 1.050 14.924 1.00 58.81 72 ILE A C 1
ATOM 581 O O . ILE A 1 72 ? 4.398 0.585 16.042 1.00 58.81 72 ILE A O 1
ATOM 585 N N . GLU A 1 73 ? 5.046 1.032 13.926 1.00 59.50 73 GLU A N 1
ATOM 586 C CA . GLU A 1 73 ? 6.477 0.847 14.182 1.00 59.50 73 GLU A CA 1
ATOM 587 C C . GLU A 1 73 ? 6.841 1.694 15.407 1.00 59.50 73 GLU A C 1
ATOM 589 O O . GLU A 1 73 ? 6.396 2.847 15.495 1.00 59.50 73 GLU A O 1
ATOM 594 N N . PRO A 1 74 ? 7.599 1.154 16.379 1.00 56.12 74 PRO A N 1
ATOM 595 C CA . PRO A 1 74 ? 7.919 1.871 17.599 1.00 56.12 74 PRO A CA 1
ATOM 596 C C . PRO A 1 74 ? 8.490 3.239 17.237 1.00 56.12 74 PRO A C 1
ATOM 598 O O . PRO A 1 74 ? 9.619 3.359 16.763 1.00 56.12 74 PRO A O 1
ATOM 601 N N . GLN A 1 75 ? 7.658 4.264 17.449 1.00 63.81 75 GLN A N 1
ATOM 602 C CA . GLN A 1 75 ? 7.967 5.647 17.133 1.00 63.81 75 GLN A CA 1
ATOM 603 C C . GLN A 1 75 ? 9.348 5.935 17.706 1.00 63.81 75 GLN A C 1
ATOM 605 O O . GLN A 1 75 ? 9.606 5.611 18.867 1.00 63.81 75 GLN A O 1
ATOM 610 N N . PHE A 1 76 ? 10.240 6.511 16.905 1.00 69.75 76 PHE A N 1
ATOM 611 C CA . PHE A 1 76 ? 11.607 6.842 17.313 1.00 69.75 76 PHE A CA 1
ATOM 612 C C . PHE A 1 76 ? 11.664 7.522 18.699 1.00 69.75 76 PHE A C 1
ATOM 614 O O . PHE A 1 76 ? 12.567 7.259 19.491 1.00 69.75 76 PHE A O 1
ATOM 621 N N . ASP A 1 77 ? 10.625 8.281 19.054 1.00 74.25 77 ASP A N 1
ATOM 622 C CA . ASP A 1 77 ? 10.381 8.855 20.381 1.00 74.25 77 ASP A CA 1
ATOM 623 C C . ASP A 1 77 ? 10.434 7.856 21.549 1.00 74.25 77 ASP A C 1
ATOM 625 O O . ASP A 1 77 ? 10.920 8.195 22.627 1.00 74.25 77 ASP A O 1
ATOM 629 N N . LYS A 1 78 ? 9.961 6.619 21.375 1.00 74.38 78 LYS A N 1
ATOM 630 C CA . LYS A 1 78 ? 10.030 5.560 22.393 1.00 74.38 78 LYS A CA 1
ATOM 631 C C . LYS A 1 78 ? 11.478 5.132 22.645 1.00 74.38 78 LYS A C 1
ATOM 633 O O . LYS A 1 78 ? 11.865 4.958 23.801 1.00 74.38 78 LYS A O 1
ATOM 638 N N . TYR A 1 79 ? 12.288 5.027 21.592 1.00 79.25 79 TYR A N 1
ATOM 639 C CA . TYR A 1 79 ? 13.721 4.744 21.709 1.00 79.25 79 TYR A CA 1
ATOM 640 C C . TYR A 1 79 ? 14.494 5.930 22.288 1.00 79.25 79 TYR A C 1
ATOM 642 O O . TYR A 1 79 ? 15.341 5.734 23.155 1.00 79.25 79 TYR A O 1
ATOM 650 N N . LEU A 1 80 ? 14.153 7.160 21.892 1.00 80.62 80 LEU A N 1
ATOM 651 C CA . LEU A 1 80 ? 14.735 8.374 22.467 1.00 80.62 80 LEU A CA 1
ATOM 652 C C . LEU A 1 80 ? 14.463 8.478 23.970 1.00 80.62 80 LEU A C 1
ATOM 654 O O . LEU A 1 80 ? 15.382 8.737 24.744 1.00 80.62 80 LEU A O 1
ATOM 658 N N . LYS A 1 81 ? 13.221 8.233 24.402 1.00 84.44 81 LYS A N 1
ATOM 659 C CA . LYS A 1 81 ? 12.856 8.242 25.827 1.00 84.44 81 LYS A CA 1
ATOM 660 C C . LYS A 1 81 ? 13.631 7.193 26.622 1.00 84.44 81 LYS A C 1
ATOM 662 O O . LYS A 1 81 ? 14.083 7.491 27.723 1.00 84.44 81 LYS A O 1
ATOM 667 N N . LYS A 1 82 ? 13.818 5.993 26.061 1.00 85.06 82 LYS A N 1
ATOM 668 C CA . LYS A 1 82 ? 14.638 4.942 26.678 1.00 85.06 82 LYS A CA 1
ATOM 669 C C . LYS A 1 82 ? 16.101 5.382 26.823 1.00 85.06 82 LYS A C 1
ATOM 671 O O . LYS A 1 82 ? 16.648 5.295 27.914 1.00 85.06 82 LYS A O 1
ATOM 676 N N . PHE A 1 83 ? 16.689 5.929 25.762 1.00 86.81 83 PHE A N 1
ATOM 677 C CA . PHE A 1 83 ? 18.085 6.373 25.755 1.00 86.81 83 PHE A CA 1
ATOM 678 C C . PHE A 1 83 ? 18.362 7.521 26.740 1.00 86.81 83 PHE A C 1
ATOM 680 O O . PHE A 1 83 ? 19.393 7.542 27.403 1.00 86.81 83 PHE A O 1
ATOM 687 N N . ILE A 1 84 ? 17.437 8.480 26.863 1.00 88.62 84 ILE A N 1
ATOM 688 C CA . ILE A 1 84 ? 17.568 9.583 27.829 1.00 88.62 84 ILE A CA 1
ATOM 689 C C . ILE A 1 84 ? 17.533 9.051 29.265 1.00 88.62 84 ILE A C 1
ATOM 691 O O . ILE A 1 84 ? 18.297 9.526 30.101 1.00 88.62 84 ILE A O 1
ATOM 695 N N . LYS A 1 85 ? 16.679 8.056 29.539 1.00 85.06 85 LYS A N 1
ATOM 696 C CA . LYS A 1 85 ? 16.563 7.433 30.861 1.00 85.06 85 LYS A CA 1
ATOM 697 C C . LYS A 1 85 ? 17.847 6.698 31.266 1.00 85.06 85 LYS A C 1
ATOM 699 O O . LYS A 1 85 ? 18.316 6.896 32.375 1.00 85.06 85 LYS A O 1
ATOM 704 N N . GLU A 1 86 ? 18.444 5.928 30.356 1.00 82.50 86 GLU A N 1
ATOM 705 C CA . GLU A 1 86 ? 19.692 5.174 30.594 1.00 82.50 86 GLU A CA 1
ATOM 706 C C . GLU A 1 86 ? 20.922 6.063 30.847 1.00 82.50 86 GLU A C 1
ATOM 708 O O . GLU A 1 86 ? 21.930 5.583 31.344 1.00 82.50 86 GLU A O 1
ATOM 713 N N . LYS A 1 87 ? 20.866 7.354 30.495 1.00 77.00 87 LYS A N 1
ATOM 714 C CA . LYS A 1 87 ? 21.984 8.297 30.661 1.00 77.00 87 LYS A CA 1
ATOM 715 C C . LYS A 1 87 ? 21.906 9.128 31.951 1.00 77.00 87 LYS A C 1
ATOM 717 O O . LYS A 1 87 ? 22.793 9.944 32.195 1.00 77.00 87 LYS A O 1
ATOM 722 N N . GLN A 1 88 ? 20.805 9.012 32.695 1.00 66.75 88 GLN A N 1
ATOM 723 C CA . GLN A 1 88 ? 20.568 9.719 33.960 1.00 66.75 88 GLN A CA 1
ATOM 724 C C . GLN A 1 88 ? 20.769 8.821 35.194 1.00 66.75 88 GLN A C 1
ATOM 726 O O . GLN A 1 88 ? 20.730 9.334 36.311 1.00 66.75 88 GLN A O 1
ATOM 731 N N . GLU A 1 89 ? 20.993 7.522 34.984 1.00 49.84 89 GLU A N 1
ATOM 732 C CA . GLU A 1 89 ? 21.518 6.557 35.965 1.00 49.84 89 GLU A CA 1
ATOM 733 C C . GLU A 1 89 ? 23.042 6.434 35.811 1.00 49.84 89 GLU A C 1
ATOM 735 O O . GLU A 1 89 ? 23.718 6.255 36.849 1.00 49.84 89 GLU A O 1
#